Protein AF-A0A3B4WUC8-F1 (afdb_monomer_lite)

Foldseek 3Di:
DPDPDDPPPDDDPDPQQPPVCVVVQAPDPWDWDRPDSPDIATHEDPQFDDRRSPDGNPPDDDDPPDPPDD

Secondary structure (DSSP, 8-state):
---------SS-S------GGGG----TT-EEEEEETTEEEEEPPTTEESTTS-EE----S---------

Organism: NCBI:txid1841481

Radius of gyration: 18.14 Å; chains: 1; bounding box: 37×40×48 Å

pLDDT: mean 70.7, std 15.53, range [44.81, 91.81]

InterPro domains:
  IPR000742 EGF-like domain [PF00008] (21-51)
  IPR000742 EGF-like domain [PS00022] (42-53)
  IPR000742 EGF-like domain [PS01186] (42-53)
  IPR000742 EGF-like domain [PS50026] (17-54)
  IPR000742 EGF-like domain [SM00181] (20-54)

Sequence (70 aa):
MTTVREKCKNRIMFCVAASPCLSYPCQNGGTCKEASNSTYTCQCAEGFEGTNCEVEVTQGDGLGTSLFRE

Structure (mmCIF, N/CA/C/O backbone):
data_AF-A0A3B4WUC8-F1
#
_entry.id   AF-A0A3B4WUC8-F1
#
loop_
_atom_site.group_PDB
_atom_site.id
_atom_site.type_symbol
_atom_site.label_atom_id
_atom_site.label_alt_id
_atom_site.label_comp_id
_atom_site.label_asym_id
_atom_site.label_entity_id
_atom_site.label_seq_id
_atom_site.pdbx_PDB_ins_code
_atom_site.Cartn_x
_atom_site.Cartn_y
_atom_site.Cartn_z
_atom_site.occupancy
_atom_site.B_iso_or_equiv
_atom_site.auth_seq_id
_atom_site.auth_comp_id
_atom_site.auth_asym_id
_atom_site.auth_atom_id
_atom_site.pdbx_PDB_model_num
ATOM 1 N N . MET A 1 1 ? -9.058 4.851 -18.862 1.00 44.81 1 MET A N 1
ATOM 2 C CA . MET A 1 1 ? -8.093 4.945 -17.748 1.00 44.81 1 MET A CA 1
ATOM 3 C C . MET A 1 1 ? -8.197 3.669 -16.930 1.00 44.81 1 MET A C 1
ATOM 5 O O . MET A 1 1 ? -8.930 3.636 -15.964 1.00 44.81 1 MET A O 1
ATOM 9 N N . THR A 1 2 ? -7.548 2.617 -17.413 1.00 45.59 2 THR A N 1
ATOM 10 C CA . THR A 1 2 ? -7.209 1.335 -16.765 1.00 45.59 2 THR A CA 1
ATOM 11 C C . THR A 1 2 ? -6.585 0.536 -17.907 1.00 45.59 2 THR A C 1
ATOM 13 O O . THR A 1 2 ? -7.150 0.524 -18.997 1.00 45.59 2 THR A O 1
ATOM 16 N N . THR A 1 3 ? -5.403 -0.051 -17.717 1.00 45.00 3 THR A N 1
ATOM 17 C CA . THR A 1 3 ? -4.531 -0.650 -18.757 1.00 45.00 3 THR A CA 1
ATOM 18 C C . THR A 1 3 ? -3.761 0.361 -19.620 1.00 45.00 3 THR A C 1
ATOM 20 O O . THR A 1 3 ? -4.019 0.561 -20.808 1.00 45.00 3 THR A O 1
ATOM 23 N N . VAL A 1 4 ? -2.747 0.998 -19.022 1.00 44.97 4 VAL A N 1
ATOM 24 C CA . VAL A 1 4 ? -1.632 1.520 -19.821 1.00 44.97 4 VAL A CA 1
ATOM 25 C C . VAL A 1 4 ? -0.942 0.303 -20.431 1.00 44.97 4 VAL A C 1
ATOM 27 O O . VAL A 1 4 ? -0.424 -0.561 -19.742 1.00 44.97 4 VAL A O 1
ATOM 30 N N . ARG A 1 5 ? -1.091 0.201 -21.746 1.00 52.91 5 ARG A N 1
ATOM 31 C CA . ARG A 1 5 ? -0.403 -0.678 -22.688 1.00 52.91 5 ARG A CA 1
ATOM 32 C C . ARG A 1 5 ? 0.901 -1.309 -22.176 1.00 52.91 5 ARG A C 1
ATOM 34 O O . ARG A 1 5 ? 1.957 -0.728 -22.362 1.00 52.91 5 ARG A O 1
ATOM 41 N N . GLU A 1 6 ? 0.822 -2.580 -21.804 1.00 52.22 6 GLU A N 1
ATOM 42 C CA . GLU A 1 6 ? 1.874 -3.560 -22.082 1.00 52.22 6 GLU A CA 1
ATOM 43 C C . GLU A 1 6 ? 1.229 -4.841 -22.610 1.00 52.22 6 GLU A C 1
ATOM 45 O O . GLU A 1 6 ? 1.096 -5.865 -21.946 1.00 52.22 6 GLU A O 1
ATOM 50 N N . LYS A 1 7 ? 0.799 -4.800 -23.876 1.00 45.84 7 LYS A N 1
ATOM 51 C CA . LYS A 1 7 ? 0.751 -6.048 -24.636 1.00 45.84 7 LYS A CA 1
ATOM 52 C C . LYS A 1 7 ? 2.217 -6.470 -24.808 1.00 45.84 7 LYS A C 1
ATOM 54 O O . LYS A 1 7 ? 2.865 -5.894 -25.679 1.00 45.84 7 LYS A O 1
ATOM 59 N N . CYS A 1 8 ? 2.727 -7.450 -24.043 1.00 55.75 8 CYS A N 1
ATOM 60 C CA . CYS A 1 8 ? 3.897 -8.256 -24.444 1.00 55.75 8 CYS A CA 1
ATOM 61 C C . CYS A 1 8 ? 3.518 -8.906 -25.802 1.00 55.75 8 CYS A C 1
ATOM 63 O O . CYS A 1 8 ? 3.022 -10.030 -25.877 1.00 55.75 8 CYS A O 1
ATOM 65 N N . LYS A 1 9 ? 3.625 -8.156 -26.908 1.00 50.59 9 LYS A N 1
ATOM 66 C CA . LYS A 1 9 ? 3.365 -8.644 -28.263 1.00 50.59 9 LYS A CA 1
ATOM 67 C C . LYS A 1 9 ? 4.620 -9.399 -28.711 1.00 50.59 9 LYS A C 1
ATOM 69 O O . LYS A 1 9 ? 5.566 -8.803 -29.195 1.00 50.59 9 LYS A O 1
ATOM 74 N N . ASN A 1 10 ? 4.565 -10.721 -28.571 1.00 49.84 10 ASN A N 1
ATOM 75 C CA . ASN A 1 10 ? 5.149 -11.708 -29.486 1.00 49.84 10 ASN A CA 1
ATOM 76 C C . ASN A 1 10 ? 6.688 -11.650 -29.753 1.00 49.84 10 ASN A C 1
ATOM 78 O O . ASN A 1 10 ? 7.121 -11.064 -30.740 1.00 49.84 10 ASN A O 1
ATOM 82 N N . ARG A 1 11 ? 7.462 -12.428 -28.961 1.00 57.31 11 ARG A N 1
ATOM 83 C CA . ARG A 1 11 ? 8.810 -13.015 -29.246 1.00 57.31 11 ARG A CA 1
ATOM 84 C C . ARG A 1 11 ? 10.118 -12.205 -29.041 1.00 57.31 11 ARG A C 1
ATOM 86 O O . ARG A 1 11 ? 11.067 -12.424 -29.788 1.00 57.31 11 ARG A O 1
ATOM 93 N N . ILE A 1 12 ? 10.274 -11.404 -27.982 1.00 56.78 12 ILE A N 1
ATOM 94 C CA . ILE A 1 12 ? 11.622 -11.031 -27.477 1.00 56.78 12 ILE A CA 1
ATOM 95 C C . ILE A 1 12 ? 11.682 -11.260 -25.957 1.00 56.78 12 ILE A C 1
ATOM 97 O O . ILE A 1 12 ? 10.828 -10.787 -25.214 1.00 56.78 12 ILE A O 1
ATOM 101 N N . MET A 1 13 ? 12.663 -12.057 -25.519 1.00 52.91 13 MET A N 1
ATOM 102 C CA . MET A 1 13 ? 12.837 -12.607 -24.164 1.00 52.91 13 MET A CA 1
ATOM 103 C C . MET A 1 13 ? 13.394 -11.583 -23.159 1.00 52.91 13 MET A C 1
ATOM 105 O O . MET A 1 13 ? 14.486 -11.776 -22.654 1.00 52.91 13 MET A O 1
ATOM 109 N N . PHE A 1 14 ? 12.654 -10.512 -22.861 1.00 45.81 14 PHE A N 1
ATOM 110 C CA . PHE A 1 14 ? 12.803 -9.727 -21.62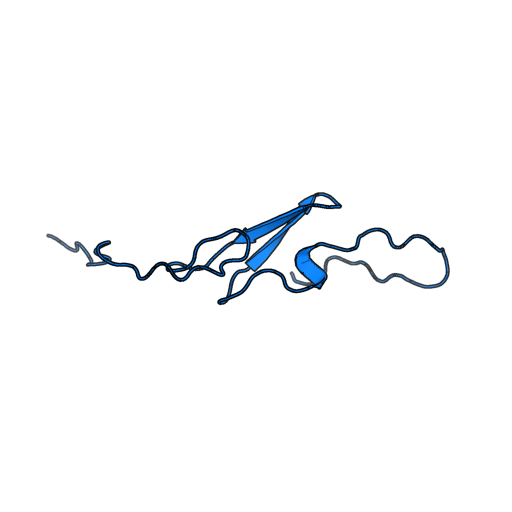2 1.00 45.81 14 PHE A CA 1
ATOM 111 C C . PHE A 1 14 ? 11.488 -8.971 -21.340 1.00 45.81 14 PHE A C 1
ATOM 113 O O . PHE A 1 14 ? 11.368 -7.798 -21.670 1.00 45.81 14 PHE A O 1
ATOM 120 N N . CYS A 1 15 ? 10.492 -9.623 -20.725 1.00 56.62 15 CYS A N 1
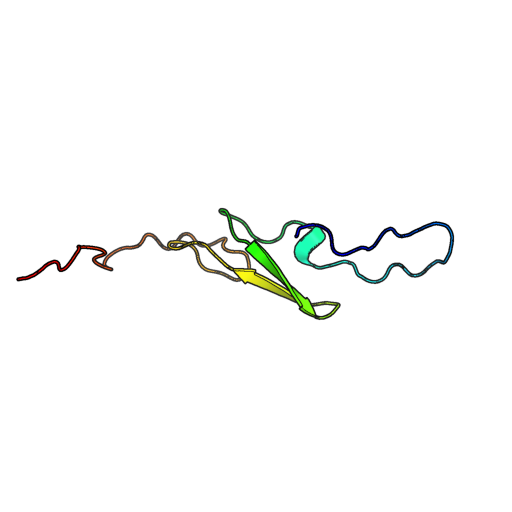ATOM 121 C CA . CYS A 1 15 ? 9.474 -8.894 -19.949 1.00 56.62 15 CYS A CA 1
ATOM 122 C C . CYS A 1 15 ? 9.975 -8.896 -18.485 1.00 56.62 15 CYS A C 1
ATOM 124 O O . CYS A 1 15 ? 9.552 -9.723 -17.685 1.00 56.62 15 CYS A O 1
ATOM 126 N N . VAL A 1 16 ? 10.946 -8.030 -18.146 1.00 59.44 16 VAL A N 1
ATOM 127 C CA . VAL A 1 16 ? 11.202 -7.649 -16.741 1.00 59.44 16 VAL A CA 1
ATOM 128 C C . VAL A 1 16 ? 10.499 -6.321 -16.499 1.00 59.44 16 VAL A C 1
ATOM 130 O O . VAL A 1 16 ? 11.042 -5.232 -16.610 1.00 59.44 16 VAL A O 1
ATOM 133 N N . ALA A 1 17 ? 9.219 -6.466 -16.223 1.00 55.34 17 ALA A N 1
ATOM 134 C CA . ALA A 1 17 ? 8.445 -5.549 -15.421 1.00 55.34 17 ALA A CA 1
ATOM 135 C C . ALA A 1 17 ? 7.432 -6.459 -14.740 1.00 55.34 17 ALA A C 1
ATOM 137 O O . ALA A 1 17 ? 6.276 -6.574 -15.139 1.00 55.34 17 ALA A O 1
ATOM 138 N N . ALA A 1 18 ? 7.909 -7.236 -13.765 1.00 59.53 18 ALA A N 1
ATOM 139 C CA . ALA A 1 18 ? 7.004 -7.800 -12.783 1.00 59.53 18 ALA A CA 1
ATOM 140 C C . ALA A 1 18 ? 6.495 -6.601 -11.984 1.00 59.53 18 ALA A C 1
ATOM 142 O O . ALA A 1 18 ? 7.038 -6.284 -10.928 1.00 59.53 18 ALA A O 1
ATOM 143 N N . SER A 1 19 ? 5.532 -5.880 -12.564 1.00 65.25 19 SER A N 1
ATOM 144 C CA . SER A 1 19 ? 4.832 -4.787 -11.923 1.00 65.25 19 SER A CA 1
ATOM 145 C C . SER A 1 19 ? 4.422 -5.297 -10.554 1.00 65.25 19 SER A C 1
ATOM 147 O O . SER A 1 19 ? 3.668 -6.272 -10.478 1.00 65.25 19 SER A O 1
ATOM 149 N N . PRO A 1 20 ? 4.926 -4.713 -9.462 1.00 72.31 20 PRO A N 1
ATOM 150 C CA . PRO A 1 20 ? 4.674 -5.259 -8.137 1.00 72.31 20 PRO A CA 1
ATOM 151 C C . PRO A 1 20 ? 3.174 -5.296 -7.792 1.00 72.31 20 PRO A C 1
ATOM 153 O O . PRO A 1 20 ? 2.743 -6.084 -6.957 1.00 72.31 20 PRO A O 1
ATOM 156 N N . CYS A 1 21 ? 2.358 -4.517 -8.510 1.00 79.00 21 CYS A N 1
ATOM 157 C CA . CYS A 1 21 ? 0.902 -4.543 -8.443 1.00 79.00 21 CYS A CA 1
ATOM 158 C C . CYS A 1 21 ? 0.218 -5.738 -9.142 1.00 79.00 21 CYS A C 1
ATOM 160 O O . CYS A 1 21 ? -0.961 -5.968 -8.881 1.00 79.00 21 CYS A O 1
ATOM 162 N N . LEU A 1 22 ? 0.902 -6.516 -9.995 1.00 75.44 22 LEU A N 1
ATOM 163 C CA . LEU A 1 22 ? 0.318 -7.682 -10.690 1.00 75.44 22 LEU A CA 1
ATOM 164 C C . LEU A 1 22 ? -0.061 -8.814 -9.738 1.00 75.44 22 LEU A C 1
ATOM 166 O O . LEU A 1 22 ? -1.007 -9.548 -10.006 1.00 75.44 22 LEU A O 1
ATOM 170 N N . SER A 1 23 ? 0.657 -8.941 -8.624 1.00 77.75 23 SER A N 1
ATOM 171 C CA . SER A 1 23 ? 0.353 -9.927 -7.585 1.00 77.75 23 SER A CA 1
ATOM 172 C C . SER A 1 23 ? -0.791 -9.491 -6.666 1.00 77.75 23 SER A C 1
ATOM 174 O O . SER A 1 23 ? -1.057 -10.180 -5.689 1.00 77.75 23 SER A O 1
ATOM 176 N N . TYR A 1 24 ? -1.442 -8.354 -6.950 1.00 79.00 24 TYR A N 1
ATOM 177 C CA . TYR A 1 24 ? -2.473 -7.747 -6.104 1.00 79.00 24 TYR A CA 1
ATOM 178 C C . TYR A 1 24 ? -2.062 -7.683 -4.622 1.00 79.00 24 TYR A C 1
ATOM 180 O O . TYR A 1 24 ? -2.735 -8.250 -3.764 1.00 79.00 24 TYR A O 1
ATOM 188 N N . PRO A 1 25 ? -0.943 -7.007 -4.302 1.00 84.69 25 PRO A N 1
ATOM 189 C CA . PRO A 1 25 ? -0.407 -6.993 -2.946 1.00 84.69 25 PRO A CA 1
ATOM 190 C C . PRO A 1 25 ? -1.309 -6.242 -1.953 1.00 84.69 25 PRO A C 1
ATOM 192 O O . PRO A 1 25 ? -1.361 -6.619 -0.787 1.00 84.69 25 PRO A O 1
ATOM 195 N N . CYS A 1 26 ? -2.014 -5.191 -2.385 1.00 90.75 26 CYS A N 1
ATOM 196 C CA . CYS A 1 26 ? -2.850 -4.376 -1.503 1.00 90.75 26 CYS A CA 1
ATOM 197 C C . CYS A 1 26 ? -4.166 -5.089 -1.156 1.00 90.75 26 CYS A C 1
ATOM 199 O O . CYS A 1 26 ? -4.925 -5.465 -2.049 1.00 90.75 26 CYS A O 1
ATOM 201 N N . GLN A 1 27 ? -4.451 -5.221 0.137 1.00 90.12 27 GLN A N 1
ATOM 202 C CA . GLN A 1 27 ? -5.645 -5.854 0.692 1.00 90.12 27 GLN A CA 1
ATOM 203 C C . GLN A 1 27 ? -6.699 -4.811 1.098 1.00 90.12 27 GLN A C 1
ATOM 205 O O . GLN A 1 27 ? -6.480 -3.606 0.967 1.00 90.12 27 GLN A O 1
ATOM 210 N N . ASN A 1 28 ? -7.873 -5.276 1.541 1.00 88.25 28 ASN A N 1
ATOM 211 C CA . ASN A 1 28 ? -8.933 -4.447 2.136 1.00 88.25 28 ASN A CA 1
ATOM 212 C C . ASN A 1 28 ? -9.378 -3.239 1.285 1.00 88.25 28 ASN A C 1
ATOM 214 O O . ASN A 1 28 ? -9.672 -2.160 1.790 1.00 88.25 28 ASN A O 1
ATOM 218 N N . GLY A 1 29 ? -9.415 -3.413 -0.039 1.00 82.31 29 GLY A N 1
ATOM 219 C CA . GLY A 1 29 ? -9.818 -2.349 -0.964 1.00 82.31 29 GLY A CA 1
ATOM 220 C C . GLY A 1 29 ? -8.733 -1.302 -1.242 1.00 82.31 29 GLY A C 1
ATOM 221 O O . GLY A 1 29 ? -9.029 -0.262 -1.831 1.00 82.31 29 GLY A O 1
ATOM 222 N N . GLY A 1 30 ? -7.479 -1.566 -0.863 1.00 86.50 30 GLY A N 1
ATOM 223 C CA . GLY A 1 30 ? -6.342 -0.715 -1.193 1.00 86.50 30 GLY A CA 1
ATOM 224 C C . GLY A 1 30 ? -6.087 -0.618 -2.703 1.00 86.50 30 GLY A C 1
ATOM 225 O O . GLY A 1 30 ? -6.149 -1.603 -3.440 1.00 86.50 30 GLY A O 1
ATOM 226 N N . THR A 1 31 ? -5.758 0.583 -3.179 1.00 87.19 31 THR A N 1
ATOM 227 C CA . THR A 1 31 ? -5.400 0.825 -4.583 1.00 87.19 31 THR A CA 1
ATOM 228 C C . THR A 1 31 ? -3.890 0.726 -4.763 1.00 87.19 31 THR A C 1
ATOM 230 O O . THR A 1 31 ? -3.144 1.555 -4.242 1.00 87.19 31 THR A O 1
ATOM 233 N N . CYS A 1 32 ? -3.427 -0.260 -5.530 1.00 86.56 32 CYS A N 1
ATOM 234 C CA . CYS A 1 32 ? -2.005 -0.394 -5.837 1.00 86.56 32 CYS A CA 1
ATOM 235 C C . CYS A 1 32 ? -1.558 0.640 -6.874 1.00 86.56 32 CYS A C 1
ATOM 237 O O . CYS A 1 32 ? -2.154 0.753 -7.948 1.00 86.56 32 CYS A O 1
ATOM 239 N N . LYS A 1 33 ? -0.490 1.375 -6.560 1.00 84.44 33 LYS A N 1
ATOM 240 C CA . LYS A 1 33 ? 0.184 2.301 -7.470 1.00 84.44 33 LYS A CA 1
ATOM 241 C C . LYS A 1 33 ? 1.636 1.885 -7.639 1.00 84.44 33 LYS A C 1
ATOM 243 O O . LYS A 1 33 ? 2.353 1.677 -6.664 1.00 84.44 33 LYS A O 1
ATOM 248 N N . GLU A 1 34 ? 2.078 1.777 -8.882 1.00 75.69 34 GLU A N 1
ATOM 249 C CA . GLU A 1 34 ? 3.485 1.535 -9.186 1.00 75.69 34 GLU A CA 1
ATOM 250 C C . GLU A 1 34 ? 4.273 2.828 -8.970 1.00 75.69 34 GLU A C 1
ATOM 252 O O . GLU A 1 34 ? 3.951 3.863 -9.555 1.00 75.69 34 GLU A O 1
ATOM 257 N N . ALA A 1 35 ? 5.279 2.774 -8.095 1.00 72.31 35 ALA A N 1
ATOM 258 C CA . ALA A 1 35 ? 6.147 3.908 -7.793 1.00 72.31 35 ALA A CA 1
ATOM 259 C C . ALA A 1 35 ? 7.416 3.885 -8.664 1.00 72.31 35 ALA A C 1
ATOM 261 O O . ALA A 1 35 ? 7.841 4.934 -9.143 1.00 72.31 35 ALA A O 1
ATOM 262 N N . SER A 1 36 ? 7.976 2.693 -8.918 1.00 69.50 36 SER A N 1
ATOM 263 C CA . SER A 1 36 ? 9.114 2.469 -9.827 1.00 69.50 36 SER A CA 1
ATOM 264 C C . SER A 1 36 ? 9.070 1.057 -10.431 1.00 69.50 36 SER A C 1
ATOM 266 O O . SER A 1 36 ? 8.277 0.225 -10.000 1.00 69.50 36 SER A O 1
ATOM 268 N N . ASN A 1 37 ? 9.997 0.745 -11.352 1.00 62.34 37 ASN A N 1
ATOM 269 C CA . ASN A 1 37 ? 10.126 -0.573 -12.011 1.00 62.34 37 ASN A CA 1
ATOM 270 C C . ASN A 1 37 ? 10.168 -1.792 -11.058 1.00 62.34 37 ASN A C 1
ATOM 272 O O . ASN A 1 37 ? 9.886 -2.902 -11.500 1.00 62.34 37 ASN A O 1
ATOM 276 N N . SER A 1 38 ? 10.508 -1.600 -9.776 1.00 69.31 38 SER A N 1
ATOM 277 C CA . SER A 1 38 ? 10.564 -2.671 -8.766 1.00 69.31 38 SER A CA 1
ATOM 278 C C . SER A 1 38 ? 9.840 -2.341 -7.454 1.00 69.31 38 SER A C 1
ATOM 280 O O . SER A 1 38 ? 9.909 -3.129 -6.513 1.00 69.31 38 SER A O 1
ATOM 282 N N . THR A 1 39 ? 9.169 -1.190 -7.347 1.00 77.38 39 THR A N 1
ATOM 283 C CA . THR A 1 39 ? 8.515 -0.745 -6.103 1.00 77.38 39 THR A CA 1
ATOM 284 C C . THR A 1 39 ? 7.073 -0.330 -6.343 1.00 77.38 39 THR A C 1
ATOM 286 O O . THR A 1 39 ? 6.744 0.344 -7.319 1.00 77.38 39 THR A O 1
ATOM 289 N N . TYR A 1 40 ? 6.208 -0.714 -5.408 1.00 83.50 40 TYR A N 1
ATOM 290 C CA . TYR A 1 40 ? 4.805 -0.322 -5.363 1.00 83.50 40 TYR A CA 1
ATOM 291 C C . TYR A 1 40 ? 4.515 0.486 -4.107 1.00 83.50 40 TYR A C 1
ATOM 293 O O . TYR A 1 40 ? 5.280 0.499 -3.143 1.00 83.50 40 TYR A O 1
ATOM 301 N N . THR A 1 41 ? 3.372 1.150 -4.122 1.00 86.88 41 THR A N 1
ATOM 302 C CA . THR A 1 41 ? 2.788 1.814 -2.969 1.00 86.88 41 THR A CA 1
ATOM 303 C C . THR A 1 41 ? 1.298 1.518 -2.963 1.00 86.88 41 THR A C 1
ATOM 305 O O . THR A 1 41 ? 0.615 1.707 -3.971 1.00 86.88 41 THR A O 1
ATOM 308 N N . CYS A 1 42 ? 0.790 1.037 -1.833 1.00 90.12 42 CYS A N 1
ATOM 309 C CA . CYS A 1 42 ? -0.636 0.840 -1.636 1.00 90.12 42 CYS A CA 1
ATOM 310 C C . CYS A 1 42 ? -1.263 2.116 -1.083 1.00 90.12 42 CYS A C 1
ATOM 312 O O . CYS A 1 42 ? -0.805 2.669 -0.087 1.00 90.12 42 CYS A O 1
ATOM 314 N N . GLN A 1 43 ? -2.321 2.587 -1.734 1.00 90.69 43 GLN A N 1
ATOM 315 C CA . GLN A 1 43 ? -3.179 3.632 -1.200 1.00 90.69 43 GLN A CA 1
ATOM 316 C C . GLN A 1 43 ? -4.345 2.966 -0.471 1.00 90.69 43 GLN A C 1
ATOM 318 O O . GLN A 1 43 ? -5.268 2.464 -1.114 1.00 90.69 43 GLN A O 1
ATOM 323 N N . CYS A 1 44 ? -4.259 2.916 0.856 1.00 90.12 44 CYS A N 1
ATOM 324 C CA . CYS A 1 44 ? -5.254 2.277 1.711 1.00 90.12 44 CYS A CA 1
ATOM 325 C C . CYS A 1 44 ? -6.508 3.139 1.872 1.00 90.12 44 CYS A C 1
ATOM 327 O O . CYS A 1 44 ? -6.450 4.367 1.768 1.00 90.12 44 CYS A O 1
ATOM 329 N N . ALA A 1 45 ? -7.644 2.475 2.083 1.00 84.94 45 ALA A N 1
ATOM 330 C CA . ALA A 1 45 ? -8.889 3.137 2.436 1.00 84.94 45 ALA A CA 1
ATOM 331 C C . ALA A 1 45 ? -8.842 3.627 3.889 1.00 84.94 45 ALA A C 1
ATOM 333 O O . ALA A 1 45 ? -8.036 3.156 4.694 1.00 84.94 45 ALA A O 1
ATOM 334 N N . GLU A 1 46 ? -9.711 4.578 4.216 1.00 83.19 46 GLU A N 1
ATOM 335 C CA . GLU A 1 46 ? -9.852 5.063 5.584 1.00 83.19 46 GLU A CA 1
ATOM 336 C C . GLU A 1 46 ? -10.217 3.892 6.512 1.00 83.19 46 GLU A C 1
ATOM 338 O O . GLU A 1 46 ? -11.116 3.112 6.201 1.00 83.19 46 GLU A O 1
ATOM 343 N N . GLY A 1 47 ? -9.468 3.725 7.605 1.0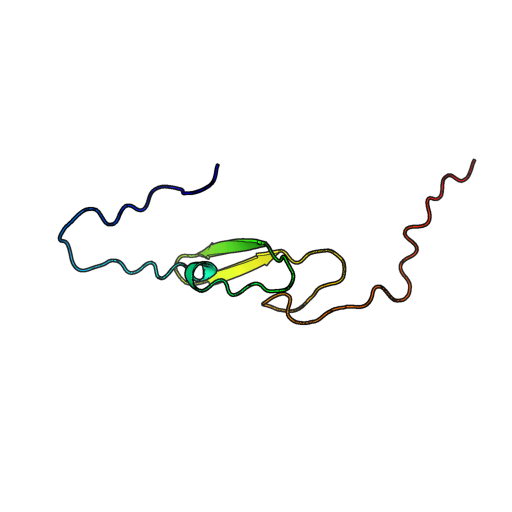0 85.31 47 GLY A N 1
ATOM 344 C CA . GLY A 1 47 ? -9.595 2.560 8.484 1.00 85.31 47 GLY A CA 1
ATOM 345 C C . GLY A 1 47 ? -8.631 1.402 8.184 1.00 85.31 47 GLY A C 1
ATOM 346 O O . GLY A 1 47 ? -8.666 0.395 8.885 1.00 85.31 47 GLY A O 1
ATOM 347 N N . PHE A 1 48 ? -7.728 1.532 7.204 1.00 89.06 48 PHE A N 1
ATOM 348 C CA . PHE A 1 48 ? -6.692 0.531 6.926 1.00 89.06 48 PHE A CA 1
ATOM 349 C C . PHE A 1 48 ? -5.299 1.154 6.798 1.00 89.06 48 PHE A C 1
ATOM 351 O O . PHE A 1 48 ? -5.112 2.183 6.152 1.00 89.06 48 PHE A O 1
ATOM 358 N N . GLU A 1 49 ? -4.308 0.483 7.372 1.00 86.75 49 GLU A N 1
ATOM 359 C CA . GLU A 1 49 ? -2.896 0.851 7.360 1.00 86.75 49 GLU A CA 1
ATOM 360 C C . GLU A 1 49 ? -1.994 -0.369 7.101 1.00 86.75 49 GLU A C 1
ATOM 362 O O . GLU A 1 49 ? -2.443 -1.505 6.925 1.00 86.75 49 GLU A O 1
ATOM 367 N N . GLY A 1 50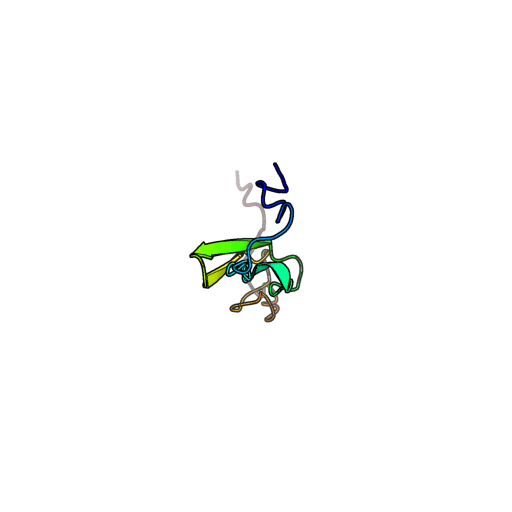 ? -0.686 -0.123 7.029 1.00 88.38 50 GLY A N 1
ATOM 368 C CA . GLY A 1 50 ? 0.326 -1.119 6.680 1.00 88.38 50 GLY A CA 1
ATOM 369 C C . GLY A 1 50 ? 0.788 -1.007 5.228 1.00 88.38 50 GLY A C 1
ATOM 370 O O . GLY A 1 50 ? 0.203 -0.288 4.416 1.00 88.38 50 GLY A O 1
ATOM 371 N N . THR A 1 51 ? 1.864 -1.719 4.887 1.00 87.25 51 THR A N 1
ATOM 372 C CA . THR A 1 51 ? 2.450 -1.686 3.534 1.00 87.25 51 THR A CA 1
ATOM 373 C C . THR A 1 51 ? 1.466 -2.205 2.493 1.00 87.25 51 THR A C 1
ATOM 375 O O . THR A 1 51 ? 1.407 -1.683 1.378 1.00 87.25 51 THR A O 1
ATOM 378 N N . ASN A 1 52 ? 0.651 -3.180 2.891 1.00 89.75 52 ASN A N 1
ATOM 379 C CA . ASN A 1 52 ? -0.322 -3.836 2.035 1.00 89.75 52 ASN A CA 1
ATOM 380 C C . ASN A 1 52 ? -1.765 -3.558 2.465 1.00 89.75 52 ASN A C 1
ATOM 382 O O . ASN A 1 52 ? -2.661 -4.279 2.037 1.00 89.75 52 ASN A O 1
ATOM 386 N N . CYS A 1 53 ? -2.016 -2.533 3.287 1.00 91.81 53 CYS A N 1
ATOM 387 C CA . CYS A 1 53 ? -3.337 -2.281 3.879 1.00 91.81 53 CYS A CA 1
ATOM 388 C C . CYS A 1 53 ? -3.877 -3.498 4.651 1.00 91.81 53 CYS A C 1
ATOM 390 O O . CYS A 1 53 ? -5.077 -3.761 4.658 1.00 91.81 53 CYS A O 1
ATOM 392 N N . GLU A 1 54 ? -2.976 -4.295 5.230 1.00 91.50 54 GLU A N 1
ATOM 393 C CA . GLU A 1 54 ? -3.307 -5.529 5.947 1.00 91.50 54 GLU A CA 1
ATOM 394 C C . GL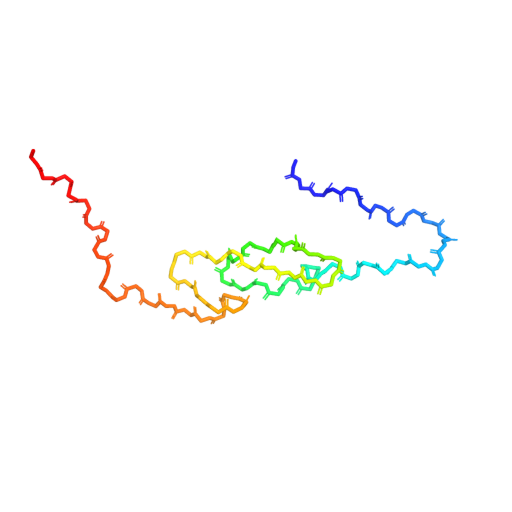U A 1 54 ? -3.752 -5.276 7.390 1.00 91.50 54 GLU A C 1
ATOM 396 O O . GLU A 1 54 ? -4.374 -6.141 8.003 1.00 91.50 54 GLU A O 1
ATOM 401 N N . VAL A 1 55 ? -3.440 -4.094 7.928 1.00 89.38 55 VAL A N 1
ATOM 402 C CA . VAL A 1 55 ? -3.796 -3.697 9.285 1.00 89.38 55 VAL A CA 1
ATOM 403 C C . VAL A 1 55 ? -5.094 -2.913 9.219 1.00 89.38 55 VAL A C 1
ATOM 405 O O . VAL A 1 55 ? -5.141 -1.828 8.653 1.00 89.38 55 VAL A O 1
ATOM 408 N N . GLU A 1 56 ? -6.154 -3.445 9.813 1.00 87.38 56 GLU A N 1
ATOM 409 C CA . GLU A 1 56 ? -7.373 -2.678 10.043 1.00 87.38 56 GLU A CA 1
ATOM 410 C C . GLU A 1 56 ? -7.147 -1.765 11.251 1.00 87.38 56 GLU A C 1
ATOM 412 O O . GLU A 1 56 ? -7.041 -2.221 12.392 1.00 87.38 56 GLU A O 1
ATOM 417 N N . VAL A 1 57 ? -7.036 -0.463 10.999 1.00 83.56 57 VAL A N 1
ATOM 418 C CA . VAL A 1 57 ? -7.117 0.540 12.053 1.00 83.56 57 VAL A CA 1
ATOM 419 C C . VAL A 1 57 ? -8.589 0.842 12.255 1.00 83.56 57 VAL A C 1
ATOM 421 O O . VAL A 1 57 ? -9.174 1.688 11.585 1.00 83.56 57 VAL A O 1
ATOM 424 N N . THR A 1 58 ? -9.210 0.140 13.204 1.00 71.19 58 THR A N 1
ATOM 425 C CA . THR A 1 58 ? -10.503 0.568 13.738 1.00 71.19 58 THR A CA 1
ATOM 426 C C . THR A 1 58 ? -10.371 2.044 14.085 1.00 71.19 58 THR A C 1
ATOM 428 O O . THR A 1 58 ? -9.550 2.380 14.941 1.00 71.19 58 THR A O 1
ATOM 431 N N . GLN A 1 59 ? -11.111 2.913 13.388 1.00 60.12 59 GLN A N 1
ATOM 432 C CA . GLN A 1 59 ? -11.182 4.351 13.652 1.00 60.12 59 GLN A CA 1
ATOM 433 C C . GLN A 1 59 ? -11.807 4.571 15.039 1.00 60.12 59 GLN A C 1
ATOM 435 O O . GLN A 1 59 ? -12.962 4.961 15.186 1.00 60.12 59 GLN A O 1
ATOM 440 N N . GLY A 1 60 ? -11.056 4.232 16.079 1.00 65.56 60 GLY A N 1
ATOM 441 C CA . GLY A 1 60 ? -11.340 4.552 17.457 1.00 65.56 60 GLY A CA 1
ATOM 442 C C . GLY A 1 60 ? -10.870 5.974 17.689 1.00 65.56 60 GLY A C 1
ATOM 443 O O . GLY A 1 60 ? -9.676 6.212 17.817 1.00 65.56 60 GLY A O 1
ATOM 444 N N . ASP A 1 61 ? -11.842 6.878 17.743 1.00 55.94 61 ASP A N 1
ATOM 445 C CA . ASP A 1 61 ? -11.709 8.284 18.130 1.00 55.94 61 ASP A CA 1
ATOM 446 C C . ASP A 1 61 ? -11.113 9.229 17.073 1.00 55.94 61 ASP A C 1
ATOM 448 O O . ASP A 1 61 ? -10.065 9.849 17.221 1.00 55.94 61 ASP A O 1
ATOM 452 N N . GLY A 1 62 ? -11.851 9.378 15.977 1.00 53.34 62 GLY A N 1
ATOM 453 C CA . GLY A 1 62 ? -11.691 10.484 15.044 1.00 53.34 62 GLY A CA 1
ATOM 454 C C . GLY A 1 62 ? -13.060 10.897 14.548 1.00 53.34 62 GLY A C 1
ATOM 455 O O . GLY A 1 62 ? -13.461 10.502 13.462 1.00 53.34 62 GLY A O 1
ATOM 456 N N . LEU A 1 63 ? -13.799 11.619 15.390 1.00 56.56 63 LEU A N 1
ATOM 457 C CA . LEU A 1 63 ? -15.103 12.214 15.111 1.00 56.56 63 LEU A CA 1
ATOM 458 C C . LEU A 1 63 ? -15.178 12.806 13.691 1.00 56.56 63 LEU A C 1
ATOM 460 O O . LEU A 1 63 ? -14.932 13.988 13.474 1.00 56.56 63 LEU A O 1
ATOM 464 N N . GLY A 1 64 ? -15.665 12.004 12.748 1.00 55.38 64 GLY A N 1
ATOM 465 C CA . GLY A 1 64 ? -16.371 12.458 11.556 1.00 55.38 64 GLY A CA 1
ATOM 466 C C . GLY A 1 64 ? -17.776 12.953 11.902 1.00 55.38 64 GLY A C 1
ATOM 467 O O . GLY A 1 64 ? -18.695 12.814 11.098 1.00 55.38 64 GLY A O 1
ATOM 468 N N . THR A 1 65 ? -17.994 13.507 13.101 1.00 54.03 65 THR A N 1
ATOM 469 C CA . THR A 1 65 ? -19.183 14.320 13.315 1.00 54.03 65 THR A CA 1
ATOM 470 C C . THR A 1 65 ? -18.923 15.621 12.593 1.00 54.03 65 THR A C 1
ATOM 472 O O . THR A 1 65 ? -18.135 16.451 13.043 1.00 54.03 65 THR A O 1
ATOM 475 N N . SER A 1 66 ? -19.592 15.777 11.459 1.00 63.91 66 SER A N 1
ATOM 476 C CA . SER A 1 66 ? -20.252 17.024 11.109 1.00 63.91 66 SER A CA 1
ATOM 477 C C . SER A 1 66 ? -20.280 18.023 12.277 1.00 63.91 66 SER A C 1
ATOM 479 O O . SER A 1 66 ? -21.155 17.963 13.132 1.00 63.91 66 SER A O 1
ATOM 481 N N . LEU A 1 67 ? -19.316 18.938 12.314 1.00 58.81 67 LEU A N 1
ATOM 482 C CA . LEU A 1 67 ? -19.528 20.268 12.868 1.00 58.81 67 LEU A CA 1
ATOM 483 C C . LEU A 1 67 ? -19.902 21.131 11.652 1.00 58.81 67 LEU A C 1
ATOM 485 O O . LEU A 1 67 ? -19.104 21.909 11.155 1.00 58.81 67 LEU A O 1
ATOM 489 N N . PHE A 1 68 ? -21.054 20.894 11.018 1.00 59.66 68 PHE A N 1
ATOM 490 C CA . PHE A 1 68 ? -22.195 21.773 11.279 1.00 59.66 68 PHE A CA 1
ATOM 491 C C . PHE A 1 68 ? -22.268 22.195 12.745 1.00 59.66 68 PHE A C 1
ATOM 493 O O . PHE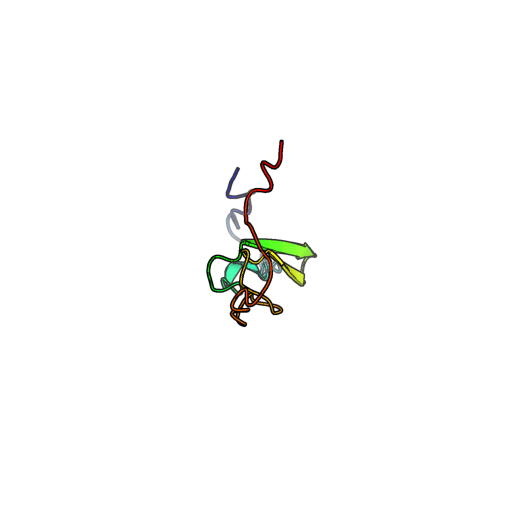 A 1 68 ? -22.899 21.549 13.577 1.00 59.66 68 PHE A O 1
ATOM 500 N N . ARG A 1 69 ? -21.597 23.299 13.061 1.00 67.44 69 ARG A N 1
ATOM 501 C CA . ARG A 1 69 ? -21.998 24.122 14.187 1.00 67.44 69 ARG A CA 1
ATOM 502 C C . ARG A 1 69 ? -22.054 25.563 13.709 1.00 67.44 69 ARG A C 1
ATOM 504 O O . ARG A 1 69 ? -21.003 26.157 13.508 1.00 67.44 69 ARG A O 1
ATOM 511 N N . GLU A 1 70 ? -23.303 25.992 13.528 1.00 60.19 70 GLU A N 1
ATOM 512 C CA . GLU A 1 70 ? -23.844 27.361 13.543 1.00 60.19 70 GLU A CA 1
ATOM 513 C C . GLU A 1 70 ? -23.097 28.421 12.718 1.00 60.19 70 GLU A C 1
ATOM 515 O O . GLU A 1 70 ? -22.054 28.934 13.182 1.00 60.19 70 GLU A O 1
#